Protein AF-A0A4U7DC11-F1 (afdb_monomer_lite)

Foldseek 3Di:
DFDADQDPLGTWDADPVRDTQAKDWDWDDDPNDTDTDDIHHSVNVD

Sequence (46 aa):
TTIDYSGPSGQVNYDDNGDVASDMAIVQVQDGEFVDQETIPASDLV

Secondary structure (DSSP, 8-state):
----EEETTEEEEE-TTS-EE--EEEEEEETTEEEEEEEE-GGG--

pLDDT: mean 85.9, std 8.94, range [62.62, 97.38]

Structure (mmCIF, N/CA/C/O backbone):
data_AF-A0A4U7DC11-F1
#
_entry.id   AF-A0A4U7DC11-F1
#
loop_
_atom_site.group_PDB
_atom_site.id
_atom_site.type_symbol
_atom_site.label_atom_id
_atom_site.label_alt_id
_atom_site.label_comp_id
_atom_site.label_asym_id
_atom_site.label_entity_id
_atom_site.label_seq_id
_atom_site.pdbx_PDB_ins_code
_atom_site.Cartn_x
_atom_site.Cartn_y
_atom_site.Cartn_z
_atom_site.occupancy
_atom_site.B_iso_or_equiv
_atom_site.auth_seq_id
_atom_site.auth_comp_id
_atom_site.auth_asym_id
_atom_site.auth_atom_id
_atom_site.pdbx_PDB_model_num
ATOM 1 N N . THR A 1 1 ? 16.647 -0.659 -17.122 1.00 62.62 1 THR A N 1
ATOM 2 C CA . THR A 1 1 ? 17.168 -1.137 -15.827 1.00 62.62 1 THR A CA 1
ATOM 3 C C . THR A 1 1 ? 15.997 -1.606 -15.014 1.00 62.62 1 THR A C 1
ATOM 5 O O . THR A 1 1 ? 15.048 -0.845 -14.908 1.00 62.62 1 THR A O 1
ATOM 8 N N . THR A 1 2 ? 16.027 -2.826 -14.488 1.00 67.00 2 THR A N 1
ATOM 9 C CA . THR A 1 2 ? 15.000 -3.273 -13.540 1.00 67.00 2 THR A CA 1
ATOM 10 C C . THR A 1 2 ? 15.289 -2.621 -12.192 1.00 67.00 2 THR A C 1
ATOM 12 O O . THR A 1 2 ? 16.401 -2.754 -11.681 1.00 67.00 2 THR A O 1
ATOM 15 N N . ILE A 1 3 ? 14.331 -1.861 -11.663 1.00 72.31 3 ILE A N 1
ATOM 16 C CA . ILE A 1 3 ? 14.412 -1.291 -10.317 1.00 72.31 3 ILE A CA 1
ATOM 17 C C . ILE A 1 3 ? 13.836 -2.342 -9.368 1.00 72.31 3 ILE A C 1
ATOM 19 O O . ILE A 1 3 ? 12.641 -2.597 -9.401 1.00 72.31 3 ILE A O 1
ATOM 23 N N . ASP A 1 4 ? 14.688 -2.965 -8.557 1.00 79.12 4 ASP A N 1
ATOM 24 C CA . ASP A 1 4 ? 14.268 -3.877 -7.489 1.00 79.12 4 ASP A CA 1
ATOM 25 C C . ASP A 1 4 ? 14.320 -3.121 -6.156 1.00 79.12 4 ASP A C 1
ATOM 27 O O . ASP A 1 4 ? 15.367 -3.017 -5.512 1.00 79.12 4 ASP A O 1
ATOM 31 N N . TYR A 1 5 ? 13.209 -2.468 -5.814 1.00 83.31 5 TYR A N 1
ATOM 32 C CA . TYR A 1 5 ? 13.093 -1.617 -4.634 1.00 83.31 5 TYR A CA 1
ATOM 33 C C . TYR A 1 5 ? 11.847 -1.974 -3.822 1.00 83.31 5 TYR A C 1
ATOM 35 O O . TYR A 1 5 ? 10.740 -2.054 -4.355 1.00 83.31 5 TYR A O 1
ATOM 43 N N . SER A 1 6 ? 12.036 -2.128 -2.510 1.00 84.50 6 SER A N 1
ATOM 44 C CA . SER A 1 6 ? 10.957 -2.264 -1.532 1.00 84.50 6 SER A CA 1
ATOM 45 C C . SER A 1 6 ? 11.023 -1.108 -0.541 1.00 84.50 6 SER A C 1
ATOM 47 O O . SER A 1 6 ? 12.039 -0.910 0.130 1.00 84.50 6 SER A O 1
ATOM 49 N N . GLY A 1 7 ? 9.929 -0.358 -0.440 1.00 85.12 7 GLY A N 1
ATOM 50 C CA . GLY A 1 7 ? 9.755 0.730 0.519 1.00 85.12 7 GLY A CA 1
ATOM 51 C C . GLY A 1 7 ? 8.745 0.379 1.617 1.00 85.12 7 GLY A C 1
ATOM 52 O O . GLY A 1 7 ? 8.272 -0.755 1.688 1.00 85.12 7 GLY A O 1
ATOM 53 N N . 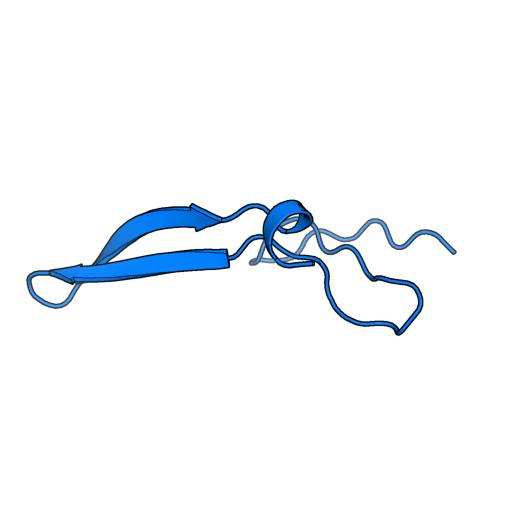PRO A 1 8 ? 8.364 1.354 2.464 1.00 87.00 8 PRO A N 1
ATOM 54 C CA . PRO A 1 8 ? 7.299 1.180 3.457 1.00 87.00 8 PRO A CA 1
ATOM 55 C C . PRO A 1 8 ? 5.944 0.780 2.854 1.00 87.00 8 PRO A C 1
ATOM 57 O O . PRO A 1 8 ? 5.126 0.181 3.540 1.00 87.00 8 PRO A O 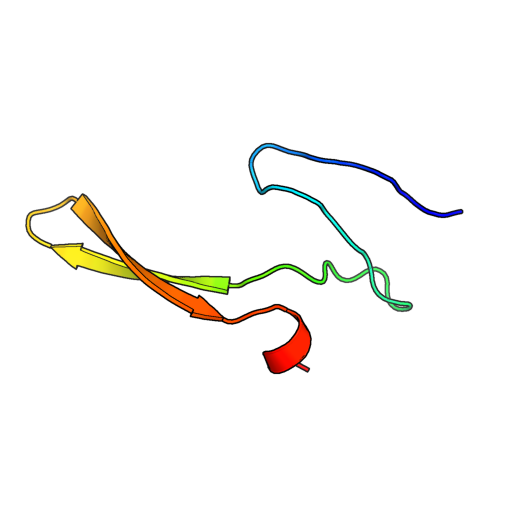1
ATOM 60 N N . SER A 1 9 ? 5.722 1.098 1.576 1.00 84.00 9 SER A N 1
ATOM 61 C CA . SER A 1 9 ? 4.543 0.717 0.795 1.00 84.00 9 SER A CA 1
ATOM 62 C C . SER A 1 9 ? 4.661 -0.658 0.120 1.00 84.00 9 SER A C 1
ATOM 64 O O . SER A 1 9 ? 3.802 -1.008 -0.679 1.00 84.00 9 SER A O 1
ATOM 66 N N . GLY A 1 10 ? 5.718 -1.429 0.397 1.00 82.38 10 GLY A N 1
ATOM 67 C CA . GLY A 1 10 ? 5.983 -2.716 -0.250 1.00 82.38 10 GLY A CA 1
ATOM 68 C C . GLY A 1 10 ? 6.846 -2.602 -1.509 1.00 82.38 10 GLY A C 1
ATOM 69 O O . GLY A 1 10 ? 7.593 -1.633 -1.686 1.00 82.38 10 GLY A O 1
ATOM 70 N N . GLN A 1 11 ? 6.780 -3.632 -2.355 1.00 83.00 11 GLN A N 1
ATOM 71 C CA . GLN A 1 11 ? 7.512 -3.687 -3.620 1.00 83.00 11 GLN A CA 1
ATOM 72 C C . GLN A 1 11 ? 6.954 -2.653 -4.603 1.00 83.00 11 GLN A C 1
ATOM 74 O O . GLN A 1 11 ? 5.745 -2.568 -4.800 1.00 83.00 11 GLN A O 1
ATOM 79 N N . VAL A 1 12 ? 7.842 -1.875 -5.224 1.00 80.94 12 VAL A N 1
ATOM 80 C CA . VAL A 1 12 ? 7.471 -0.837 -6.191 1.00 80.94 12 VAL A CA 1
ATOM 81 C C . VAL A 1 12 ? 7.861 -1.289 -7.593 1.00 80.94 12 VAL A C 1
ATOM 83 O O . VAL A 1 12 ? 9.044 -1.474 -7.873 1.00 80.94 12 VAL A O 1
ATOM 86 N N . ASN A 1 13 ? 6.869 -1.418 -8.473 1.00 79.19 13 ASN A N 1
ATOM 87 C CA . ASN A 1 13 ? 7.062 -1.665 -9.898 1.00 79.19 13 ASN A CA 1
ATOM 88 C C . ASN A 1 13 ? 6.628 -0.426 -10.687 1.00 79.19 13 ASN A C 1
ATOM 90 O O . ASN A 1 13 ? 5.672 0.241 -10.297 1.00 79.19 13 ASN A O 1
ATOM 94 N N . TYR A 1 14 ? 7.322 -0.128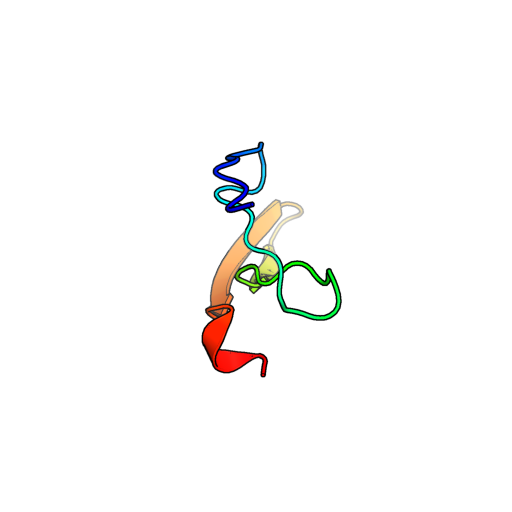 -11.783 1.00 81.25 14 TYR A N 1
ATOM 95 C CA . TYR A 1 14 ? 6.974 0.972 -12.684 1.00 81.25 14 TYR A CA 1
ATOM 96 C C . TYR A 1 14 ? 6.551 0.411 -14.039 1.00 81.25 14 TYR A C 1
ATOM 98 O O . TYR A 1 14 ? 7.179 -0.537 -14.521 1.00 81.25 14 TYR A O 1
ATOM 106 N N . ASP A 1 15 ? 5.516 0.987 -14.643 1.00 78.25 15 ASP A N 1
ATOM 107 C CA . ASP A 1 15 ? 5.153 0.710 -16.031 1.00 78.25 15 ASP A CA 1
ATOM 108 C C . ASP A 1 15 ? 6.043 1.488 -17.026 1.00 78.25 15 ASP A C 1
ATOM 110 O O . ASP A 1 15 ? 6.948 2.237 -16.639 1.00 78.25 15 ASP A O 1
ATOM 114 N N . ASP A 1 16 ? 5.802 1.310 -18.328 1.00 82.00 16 ASP A N 1
ATOM 115 C CA . ASP A 1 16 ? 6.589 1.954 -19.392 1.00 82.00 16 ASP A CA 1
ATOM 116 C C . ASP A 1 16 ? 6.449 3.489 -19.419 1.00 82.00 16 ASP A C 1
ATOM 118 O O . ASP A 1 16 ? 7.297 4.178 -19.994 1.00 82.00 16 ASP A O 1
ATOM 122 N N . ASN A 1 17 ? 5.408 4.035 -18.783 1.00 83.56 17 ASN A N 1
ATOM 123 C CA . ASN A 1 17 ? 5.186 5.474 -18.651 1.00 83.56 17 ASN A CA 1
ATOM 124 C C . ASN A 1 17 ? 5.869 6.048 -17.398 1.00 83.56 17 ASN A C 1
ATOM 126 O O . ASN A 1 17 ? 5.964 7.270 -17.256 1.00 83.56 17 ASN A O 1
ATOM 130 N N . GLY A 1 18 ? 6.394 5.182 -16.526 1.00 82.75 18 GLY A N 1
ATOM 131 C CA . GLY A 1 18 ? 6.993 5.553 -15.250 1.00 82.75 18 GLY A CA 1
ATOM 132 C C . GLY A 1 18 ? 5.978 5.693 -14.117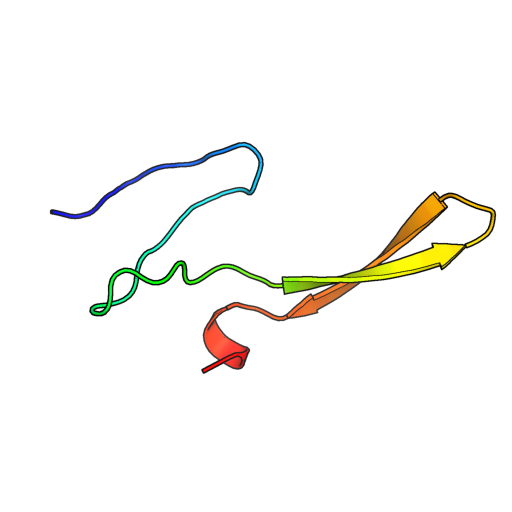 1.00 82.75 18 GLY A C 1
ATOM 133 O O . GLY A 1 18 ? 6.340 6.223 -13.064 1.00 82.75 18 GLY A O 1
ATOM 134 N N . ASP A 1 19 ? 4.744 5.220 -14.308 1.00 84.00 19 ASP A N 1
ATOM 135 C CA . ASP A 1 19 ? 3.721 5.189 -13.269 1.00 84.00 19 ASP A CA 1
ATOM 136 C C . ASP A 1 19 ? 3.937 3.980 -12.356 1.00 84.00 19 ASP A C 1
ATOM 138 O O . ASP A 1 19 ? 4.382 2.913 -12.785 1.00 84.00 19 ASP A O 1
ATOM 142 N N . VAL A 1 20 ? 3.645 4.147 -11.065 1.00 83.94 20 VAL A N 1
ATOM 143 C CA . VAL A 1 20 ? 3.762 3.052 -10.097 1.00 83.94 20 VAL A CA 1
ATOM 144 C C . VAL A 1 20 ? 2.592 2.090 -10.278 1.00 83.94 20 VAL A C 1
ATOM 146 O O . VAL A 1 20 ? 1.442 2.447 -10.032 1.00 83.94 20 VAL A O 1
ATOM 149 N N . ALA A 1 21 ? 2.904 0.847 -10.632 1.00 78.06 21 ALA A N 1
ATOM 150 C CA . ALA A 1 21 ? 1.974 -0.268 -10.578 1.00 78.06 21 ALA A CA 1
ATOM 151 C C . ALA A 1 21 ? 2.026 -0.880 -9.169 1.00 78.06 21 ALA A C 1
ATOM 153 O O . ALA A 1 21 ? 2.930 -1.657 -8.849 1.00 78.06 21 ALA A O 1
ATOM 154 N N . SER A 1 22 ? 1.078 -0.499 -8.310 1.00 82.00 22 SER A N 1
ATOM 155 C CA . SER A 1 22 ? 0.953 -1.014 -6.942 1.00 82.00 22 SER A CA 1
ATOM 156 C C . SER A 1 22 ? -0.483 -1.388 -6.606 1.00 82.00 22 SER A C 1
ATOM 158 O O . SER A 1 22 ? -1.420 -0.768 -7.107 1.00 82.00 22 SER A O 1
ATOM 160 N N . ASP A 1 23 ? -0.637 -2.367 -5.720 1.00 87.38 23 ASP A N 1
ATOM 161 C CA . ASP A 1 23 ? -1.937 -2.772 -5.196 1.00 87.38 23 ASP A CA 1
ATOM 162 C C . ASP A 1 23 ? -2.631 -1.602 -4.477 1.00 87.38 23 ASP A C 1
ATOM 164 O O . ASP A 1 23 ? -1.984 -0.749 -3.858 1.00 87.38 23 ASP A O 1
ATOM 168 N N . MET A 1 24 ? -3.961 -1.565 -4.539 1.00 89.06 24 MET A N 1
ATOM 169 C CA . MET A 1 24 ? -4.785 -0.580 -3.841 1.00 89.06 24 MET A CA 1
ATOM 170 C C . MET A 1 24 ? -5.509 -1.218 -2.661 1.00 89.06 24 MET A C 1
ATOM 172 O O . MET A 1 24 ? -6.316 -2.122 -2.844 1.00 89.06 24 MET A O 1
ATOM 176 N N . ALA A 1 25 ? -5.295 -0.697 -1.455 1.00 92.69 25 ALA A N 1
ATOM 177 C CA . ALA A 1 25 ? -6.070 -1.089 -0.281 1.00 92.69 25 ALA A CA 1
ATOM 178 C C . ALA A 1 25 ? -7.354 -0.249 -0.161 1.00 92.69 25 ALA A C 1
ATOM 180 O O . ALA A 1 25 ? -7.307 0.984 -0.130 1.00 92.69 25 ALA A O 1
ATOM 181 N N . ILE A 1 26 ? -8.501 -0.915 -0.046 1.00 93.81 26 ILE A N 1
ATOM 182 C CA . ILE A 1 26 ? -9.771 -0.322 0.366 1.00 93.81 26 ILE A CA 1
ATOM 183 C C . ILE A 1 26 ? -9.846 -0.399 1.887 1.00 93.81 26 ILE A C 1
ATOM 185 O O . ILE A 1 26 ? -9.894 -1.479 2.474 1.00 93.81 26 ILE A O 1
ATOM 189 N N . VAL A 1 27 ? -9.925 0.765 2.525 1.00 96.62 27 VAL A N 1
ATOM 190 C CA . VAL A 1 27 ? -10.067 0.875 3.979 1.00 96.62 27 VAL A CA 1
ATOM 191 C C . VAL A 1 27 ? -11.377 1.556 4.344 1.00 96.62 27 VAL A C 1
ATOM 193 O O . VAL A 1 27 ? -11.837 2.477 3.666 1.00 96.62 27 VAL A O 1
ATOM 196 N N . GLN A 1 28 ? -11.967 1.127 5.454 1.00 97.38 28 GLN A N 1
ATOM 197 C CA . GLN A 1 28 ? -13.135 1.761 6.054 1.00 97.38 28 GLN A CA 1
ATOM 198 C C . GLN A 1 28 ? -12.775 2.304 7.434 1.00 97.38 28 GLN A C 1
ATOM 200 O O . GLN A 1 28 ? -12.085 1.642 8.199 1.00 97.38 28 GLN A O 1
ATOM 205 N N . VAL A 1 29 ? -13.273 3.493 7.777 1.00 97.19 29 VAL A N 1
ATOM 206 C CA . VAL A 1 29 ? -13.143 4.008 9.145 1.00 97.19 29 VAL A CA 1
ATOM 207 C C . VAL A 1 29 ? -14.227 3.388 10.025 1.00 97.19 29 VAL A C 1
ATOM 209 O O . VAL A 1 29 ? -15.414 3.596 9.767 1.00 97.19 29 VAL A O 1
ATOM 212 N N . GLN A 1 30 ? -13.824 2.663 11.067 1.00 97.38 30 GLN A N 1
ATOM 213 C CA . GLN A 1 30 ? -14.707 2.129 12.107 1.00 97.38 30 GLN A CA 1
ATOM 214 C C . GLN A 1 30 ? -14.160 2.566 13.468 1.00 97.38 30 GLN A C 1
ATOM 216 O O . GLN A 1 30 ? -12.975 2.407 13.737 1.00 97.38 30 GLN A O 1
ATOM 221 N N . ASP A 1 31 ? -14.997 3.199 14.292 1.00 96.56 31 ASP A N 1
ATOM 222 C CA . ASP A 1 31 ? -14.628 3.683 15.634 1.00 96.56 31 ASP A CA 1
ATOM 223 C C . ASP A 1 31 ? -13.357 4.559 15.696 1.00 96.56 31 ASP A C 1
ATOM 225 O O . ASP A 1 31 ? -12.654 4.613 16.702 1.00 96.56 31 ASP A O 1
ATOM 229 N N . GLY A 1 32 ? -13.085 5.308 14.622 1.00 97.31 32 GLY A N 1
ATOM 230 C CA . GLY A 1 32 ? -11.923 6.199 14.518 1.00 97.31 32 GLY A CA 1
ATOM 231 C C . GLY A 1 32 ? -10.636 5.522 14.038 1.00 97.31 32 GLY A C 1
ATOM 232 O O . GLY A 1 32 ? -9.621 6.203 13.906 1.00 97.31 32 GLY A O 1
ATOM 233 N N . GLU A 1 33 ? -10.679 4.227 13.723 1.00 97.38 33 GLU A N 1
ATOM 234 C CA . GLU A 1 33 ? -9.554 3.459 13.190 1.00 97.38 33 GLU A CA 1
ATOM 235 C C . GLU A 1 33 ? -9.787 3.068 11.725 1.00 97.38 33 GLU A C 1
ATOM 237 O O . GLU A 1 33 ? -10.923 2.872 11.288 1.00 97.38 33 GLU A O 1
ATOM 242 N N . PHE A 1 34 ? -8.705 2.956 10.949 1.00 96.81 34 PHE A N 1
ATOM 243 C CA . PHE A 1 34 ? -8.760 2.397 9.599 1.00 96.81 34 PHE A CA 1
ATOM 244 C C . PHE A 1 34 ? -8.792 0.869 9.682 1.00 96.81 34 PHE A C 1
ATOM 246 O O . PHE A 1 34 ? -7.859 0.256 10.195 1.00 96.81 34 PHE A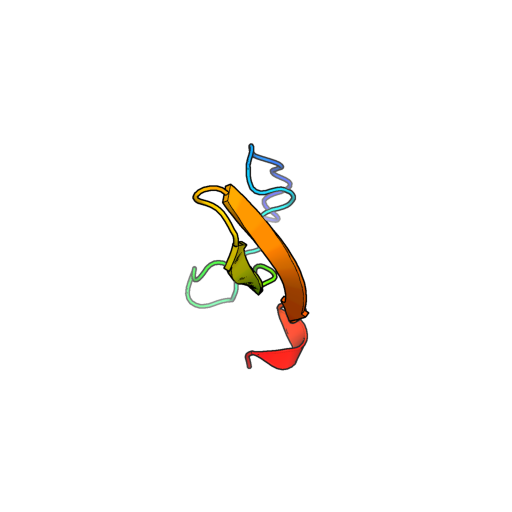 O 1
ATOM 253 N N . VAL A 1 35 ? -9.845 0.265 9.141 1.00 96.88 35 VAL A N 1
ATOM 254 C CA . VAL A 1 35 ? -10.028 -1.185 9.057 1.00 96.88 35 VAL A CA 1
ATOM 255 C C . VAL A 1 35 ? -9.897 -1.615 7.602 1.00 96.88 35 VAL A C 1
ATOM 257 O O . VAL A 1 35 ? -10.643 -1.136 6.742 1.00 96.88 35 VAL A O 1
ATOM 260 N N . ASP A 1 36 ? -8.964 -2.526 7.337 1.00 96.50 36 ASP A N 1
ATOM 261 C CA . ASP A 1 36 ? -8.772 -3.134 6.019 1.00 96.50 36 ASP A CA 1
ATOM 262 C C . ASP A 1 36 ? -10.017 -3.923 5.592 1.00 96.50 36 ASP A C 1
ATOM 264 O O . ASP A 1 36 ? -10.627 -4.620 6.406 1.00 96.50 36 ASP A O 1
ATOM 268 N N . GLN A 1 37 ? -10.418 -3.772 4.333 1.00 96.38 37 GLN A N 1
ATOM 269 C CA . GLN A 1 37 ? -11.587 -4.447 3.766 1.00 96.38 37 GLN A CA 1
ATOM 270 C C . GLN A 1 37 ? -11.183 -5.369 2.624 1.00 96.38 37 GLN A C 1
ATOM 272 O O . GLN A 1 37 ? -11.603 -6.523 2.569 1.00 96.38 37 GLN A O 1
ATOM 277 N N . GLU A 1 38 ? -10.391 -4.837 1.701 1.00 95.88 38 GLU A N 1
ATOM 278 C CA . GLU A 1 38 ? -10.037 -5.500 0.459 1.00 95.88 38 GLU A CA 1
ATOM 279 C C . GLU A 1 38 ? -8.760 -4.879 -0.095 1.00 95.88 38 GLU A C 1
ATOM 281 O O . GLU A 1 38 ? -8.533 -3.677 0.023 1.00 95.88 38 GLU A O 1
ATOM 286 N N . THR A 1 39 ? -7.946 -5.694 -0.753 1.00 93.81 39 THR A N 1
ATOM 287 C CA . THR A 1 39 ? -6.840 -5.215 -1.577 1.00 93.81 39 THR A CA 1
ATOM 288 C C . THR A 1 39 ? -7.150 -5.554 -3.026 1.00 93.81 39 THR A C 1
ATOM 290 O O . THR A 1 39 ? -7.339 -6.724 -3.353 1.00 93.81 39 THR A O 1
ATOM 293 N N . ILE A 1 40 ? -7.191 -4.537 -3.883 1.00 90.44 40 ILE A N 1
ATOM 294 C CA . ILE A 1 40 ? -7.284 -4.691 -5.331 1.00 90.44 40 ILE A CA 1
ATOM 295 C C . ILE A 1 40 ? -5.857 -4.847 -5.874 1.00 90.44 40 ILE A C 1
ATOM 297 O O . ILE A 1 40 ? -5.057 -3.917 -5.715 1.00 90.44 40 ILE A O 1
ATOM 301 N N . PRO A 1 41 ? -5.516 -5.983 -6.508 1.00 87.81 41 PRO A N 1
ATOM 302 C CA . PRO A 1 41 ? -4.214 -6.165 -7.134 1.00 87.81 41 PRO A CA 1
ATOM 303 C C . PRO A 1 41 ? -3.959 -5.118 -8.220 1.00 87.81 41 PRO A C 1
ATOM 305 O O . PRO A 1 41 ? -4.867 -4.761 -8.971 1.00 87.81 41 PRO A O 1
ATOM 308 N N . ALA A 1 42 ? -2.708 -4.684 -8.376 1.00 81.69 42 ALA A N 1
ATOM 309 C CA . ALA A 1 42 ? -2.320 -3.736 -9.424 1.00 81.69 42 ALA A CA 1
ATOM 310 C C . ALA A 1 42 ? -2.720 -4.205 -10.838 1.00 81.69 42 ALA A C 1
ATOM 312 O O . ALA A 1 42 ? -3.020 -3.387 -11.705 1.00 81.69 42 ALA A O 1
ATOM 313 N N . SER A 1 43 ? -2.751 -5.525 -11.064 1.00 81.69 43 SER A N 1
ATOM 314 C CA . SER A 1 43 ? -3.162 -6.145 -12.330 1.00 81.69 43 SER A CA 1
ATOM 315 C C . SER A 1 43 ? -4.620 -5.899 -12.710 1.00 81.69 43 SER A C 1
ATOM 317 O O . SER A 1 43 ? -4.967 -6.079 -13.873 1.00 81.69 43 SER A O 1
ATOM 319 N N . ASP A 1 44 ? -5.457 -5.514 -11.748 1.00 84.81 44 ASP A N 1
ATOM 320 C CA . ASP A 1 44 ? -6.906 -5.391 -11.916 1.00 84.81 44 ASP A CA 1
ATOM 321 C C . ASP A 1 44 ? -7.337 -3.918 -12.065 1.00 84.81 44 ASP A C 1
ATOM 323 O O . ASP A 1 44 ? -8.520 -3.619 -12.226 1.00 84.81 44 ASP A O 1
ATOM 327 N N . LEU A 1 45 ? -6.374 -2.989 -12.007 1.00 74.69 45 LEU A N 1
ATOM 328 C CA . LEU A 1 4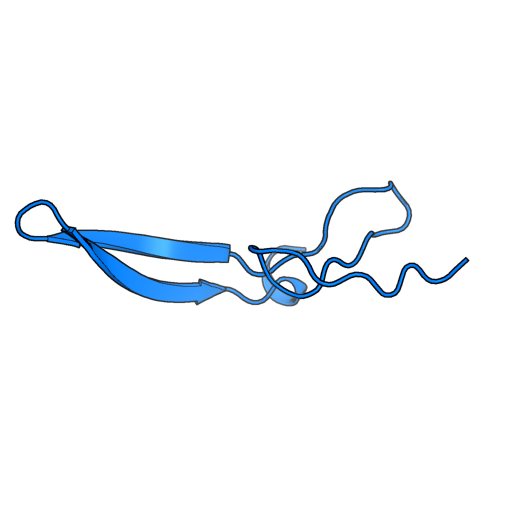5 ? -6.570 -1.536 -12.094 1.00 74.69 45 LEU A CA 1
ATOM 329 C C . LEU A 1 45 ? -6.266 -0.963 -13.492 1.00 74.69 45 LEU A C 1
ATOM 331 O O . LEU A 1 45 ? -6.358 0.252 -13.684 1.00 74.69 45 LEU A O 1
ATOM 335 N N . VAL A 1 46 ? -5.899 -1.831 -14.441 1.00 65.12 46 VAL A N 1
ATOM 336 C CA . VAL A 1 46 ? -5.441 -1.520 -15.809 1.00 65.12 46 VAL A CA 1
ATOM 337 C C . VAL A 1 46 ? -6.421 -1.966 -16.887 1.00 65.12 46 VAL A C 1
ATOM 339 O O . VAL A 1 46 ? -6.990 -3.074 -16.773 1.00 65.12 46 VAL A O 1
#

Radius of gyration: 13.42 Å; chains: 1; bounding box: 32×12×35 Å